Protein AF-N9PH78-F1 (afdb_monomer_lite)

pLDDT: mean 83.75, std 13.59, range [40.94, 96.69]

Radius of gyration: 22.75 Å; chains: 1; bounding box: 54×17×57 Å

Foldseek 3Di:
DDPVVVVVVVVVVVVVVPPDDDDPLNQADPCLCVDDADPPDPDPVSVRSVVNNVVVVVVVVVVVVVVVVVVVVVVCVVVVPPD

Secondary structure (DSSP, 8-state):
--HHHHHHHHHHHHHHHT-----GGGGS-TTTTTS-PPTT-SSHHHHHHHHHHHHHHHHHHHHHHHHHHHHHHHHHHHHHT--

Sequence (83 aa):
MNAISKLFILNILFISLNSYAVSPEDFLYQDALKIQCKERSPMQEDLMYCVSRSYLESDKKLNIEYRKRMKILGSVDIYCSKK

Structure (mmCIF, N/CA/C/O backbone):
data_AF-N9PH78-F1
#
_entry.id   AF-N9PH78-F1
#
loop_
_atom_site.group_PDB
_atom_site.id
_atom_site.type_symbol
_atom_site.label_atom_id
_atom_site.label_alt_id
_atom_site.label_comp_id
_atom_site.label_asym_id
_atom_site.label_entity_id
_atom_site.label_seq_id
_atom_site.pdbx_PDB_ins_code
_atom_site.Cartn_x
_atom_site.Cartn_y
_atom_site.Cartn_z
_atom_site.occupancy
_atom_site.B_iso_or_equiv
_atom_site.auth_seq_id
_ato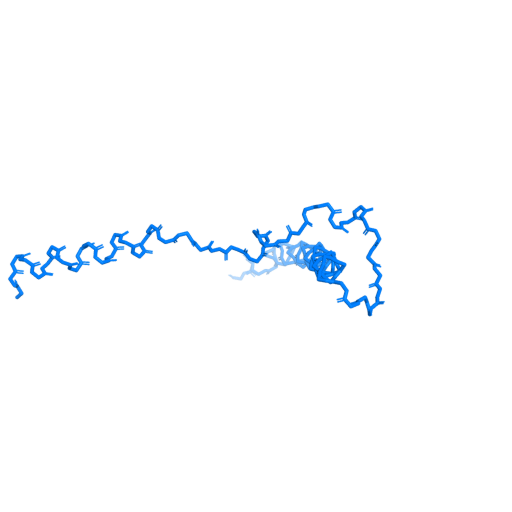m_site.auth_comp_id
_atom_site.auth_asym_id
_atom_site.auth_atom_id
_atom_site.pdbx_PDB_model_num
ATOM 1 N N . MET A 1 1 ? -35.194 6.834 -33.100 1.00 61.12 1 MET A N 1
ATOM 2 C CA . MET A 1 1 ? -33.893 6.122 -33.036 1.00 61.12 1 MET A CA 1
ATOM 3 C C . MET A 1 1 ? -33.995 4.807 -33.786 1.00 61.12 1 MET A C 1
ATOM 5 O O . MET A 1 1 ? -34.843 3.994 -33.434 1.00 61.12 1 MET A O 1
ATOM 9 N N . ASN A 1 2 ? -33.169 4.625 -34.816 1.00 83.12 2 ASN A N 1
ATOM 10 C CA . ASN A 1 2 ? -33.172 3.426 -35.657 1.00 83.12 2 ASN A CA 1
ATOM 11 C C . ASN A 1 2 ? -32.532 2.224 -34.925 1.00 83.12 2 ASN A C 1
ATOM 13 O O . 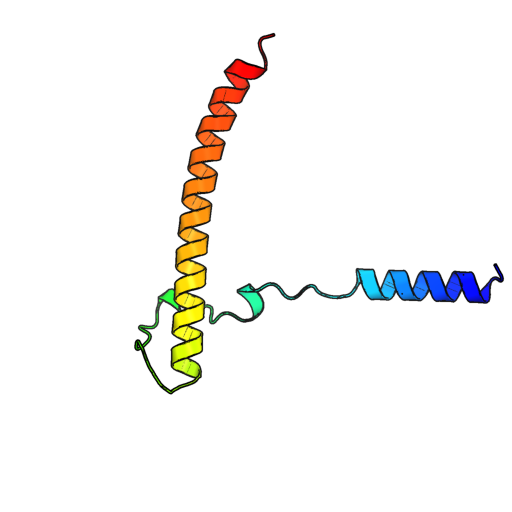ASN A 1 2 ? -31.749 2.426 -33.995 1.00 83.12 2 ASN A O 1
ATOM 17 N N . ALA A 1 3 ? -32.843 0.985 -35.321 1.00 83.12 3 ALA A N 1
ATOM 18 C CA . ALA A 1 3 ? -32.386 -0.229 -34.619 1.00 83.12 3 ALA A CA 1
ATOM 19 C C . ALA A 1 3 ? -30.851 -0.316 -34.496 1.00 83.12 3 ALA A C 1
ATOM 21 O O . ALA A 1 3 ? -30.326 -0.659 -33.440 1.00 83.12 3 ALA A O 1
ATOM 22 N N . ILE A 1 4 ? -30.138 0.112 -35.539 1.00 87.69 4 ILE A N 1
ATOM 23 C CA . ILE A 1 4 ? -28.670 0.180 -35.587 1.00 87.69 4 ILE A CA 1
ATOM 24 C C . ILE A 1 4 ? -28.119 1.138 -34.519 1.00 87.69 4 ILE A C 1
ATOM 26 O O . ILE A 1 4 ? -27.159 0.818 -33.827 1.00 87.69 4 ILE A O 1
ATOM 30 N N . SER A 1 5 ? -28.769 2.289 -34.326 1.00 86.06 5 SER A N 1
ATOM 31 C CA . SER A 1 5 ? -28.379 3.272 -33.307 1.00 86.06 5 SER A CA 1
ATOM 32 C C . SER A 1 5 ? -28.566 2.724 -31.889 1.00 86.06 5 SER A C 1
ATOM 34 O O . SER A 1 5 ? -27.715 2.957 -31.035 1.00 86.06 5 SER A O 1
ATOM 36 N N . LYS A 1 6 ? -29.633 1.955 -31.638 1.00 86.25 6 LYS A N 1
ATOM 37 C CA . LYS A 1 6 ? -29.839 1.287 -30.343 1.00 86.25 6 LYS A CA 1
ATOM 38 C C . LYS A 1 6 ? -28.758 0.240 -30.076 1.00 86.25 6 LYS A C 1
ATOM 40 O O . LYS A 1 6 ? -28.232 0.181 -28.971 1.00 86.25 6 LYS A O 1
ATOM 45 N N . LEU A 1 7 ? -28.407 -0.543 -31.094 1.00 89.38 7 LEU A N 1
ATOM 46 C CA . LEU A 1 7 ? -27.399 -1.598 -30.998 1.00 89.38 7 LEU A CA 1
ATOM 47 C C . LEU A 1 7 ? -25.993 -1.022 -30.771 1.00 89.38 7 LEU A C 1
ATOM 49 O O . LEU A 1 7 ? -25.224 -1.563 -29.981 1.00 89.38 7 LEU A O 1
ATOM 53 N N . PHE A 1 8 ? -25.687 0.117 -31.393 1.00 89.38 8 PHE A N 1
ATOM 54 C CA . PHE A 1 8 ? -24.438 0.849 -31.184 1.00 89.38 8 PHE A CA 1
ATOM 55 C C . PHE A 1 8 ? -24.307 1.389 -29.751 1.00 89.38 8 PHE A C 1
ATOM 57 O O . PHE A 1 8 ? -23.286 1.173 -29.105 1.00 89.38 8 PHE A O 1
ATOM 64 N N . ILE A 1 9 ? -25.362 2.015 -29.214 1.00 89.31 9 ILE A N 1
ATOM 65 C CA . ILE A 1 9 ? -25.379 2.512 -27.826 1.00 89.31 9 ILE A CA 1
ATOM 66 C C . ILE A 1 9 ? -25.226 1.358 -26.826 1.00 89.31 9 ILE A C 1
ATOM 68 O O . ILE A 1 9 ? -24.484 1.479 -25.854 1.00 89.31 9 ILE A O 1
ATOM 72 N N . LEU A 1 10 ? -25.885 0.224 -27.083 1.00 90.19 10 LEU A N 1
ATOM 73 C CA . LEU A 1 10 ? -25.777 -0.964 -26.239 1.00 90.19 10 LEU A CA 1
ATOM 74 C C . LEU A 1 10 ? -24.333 -1.489 -26.195 1.00 90.19 10 LEU A C 1
ATOM 76 O O . LEU A 1 10 ? -23.822 -1.782 -25.121 1.00 90.19 10 LEU A O 1
ATOM 80 N N . ASN A 1 11 ? -23.655 -1.544 -27.346 1.00 86.69 11 ASN A N 1
ATOM 81 C CA . ASN A 1 11 ? -22.253 -1.958 -27.422 1.00 86.69 11 ASN A CA 1
ATOM 82 C C . ASN A 1 11 ? -21.323 -1.011 -26.652 1.00 86.69 11 ASN A C 1
ATOM 84 O O . ASN A 1 11 ? -20.455 -1.485 -25.927 1.00 86.69 11 ASN A O 1
ATOM 88 N N . ILE A 1 12 ? -21.523 0.308 -26.746 1.00 87.00 12 ILE A N 1
ATOM 89 C CA . ILE A 1 12 ? -20.728 1.280 -25.975 1.00 87.00 12 ILE A CA 1
ATOM 90 C C . ILE A 1 12 ? -20.904 1.057 -24.468 1.00 87.00 12 ILE A C 1
ATOM 92 O O . ILE A 1 12 ? -19.917 1.023 -23.733 1.00 87.00 12 ILE A O 1
ATOM 96 N N . LEU A 1 13 ? -22.143 0.846 -24.011 1.00 84.38 13 LEU A N 1
ATOM 97 C CA . LEU A 1 13 ? -22.426 0.545 -22.605 1.00 84.38 13 LEU A CA 1
ATOM 98 C C . LEU A 1 13 ? -21.738 -0.750 -22.162 1.00 84.38 13 LEU A C 1
ATOM 100 O O . LEU A 1 13 ? -21.077 -0.762 -21.124 1.00 84.38 13 LEU A O 1
ATOM 104 N N . PHE A 1 14 ? -21.814 -1.811 -22.969 1.00 83.12 14 PHE A N 1
ATOM 105 C CA . PHE A 1 14 ? -21.130 -3.071 -22.674 1.00 83.12 14 PHE A CA 1
ATOM 106 C C . PHE A 1 14 ? -19.611 -2.914 -22.597 1.00 83.12 14 PHE A C 1
ATOM 108 O O . PHE A 1 14 ? -18.998 -3.484 -21.700 1.00 83.12 14 PHE A O 1
ATOM 115 N N . ILE A 1 15 ? -18.990 -2.120 -23.470 1.00 82.69 15 ILE A N 1
ATOM 116 C CA . ILE A 1 15 ? -17.541 -1.874 -23.412 1.00 82.69 15 ILE A CA 1
ATOM 117 C C . ILE A 1 15 ? -17.176 -1.113 -22.129 1.00 82.69 15 ILE A C 1
ATOM 119 O O . ILE A 1 15 ? -16.221 -1.487 -21.454 1.00 82.69 15 ILE A O 1
ATOM 123 N N . SER A 1 16 ? -17.964 -0.103 -21.743 1.00 77.44 16 SER A N 1
ATOM 124 C CA . SER A 1 16 ? -17.717 0.674 -20.517 1.00 77.44 16 SER A CA 1
ATOM 125 C C . SER A 1 16 ? -17.903 -0.129 -19.224 1.00 77.44 16 SER A C 1
ATOM 127 O O . SER A 1 16 ? -17.222 0.122 -18.240 1.00 77.44 16 SER A O 1
ATOM 129 N N . LEU A 1 17 ? -18.787 -1.130 -19.223 1.00 76.00 17 LEU A N 1
ATOM 130 C CA . LEU A 1 17 ? -18.989 -2.021 -18.075 1.00 76.00 17 LEU A CA 1
ATOM 131 C C . LEU A 1 17 ? -17.858 -3.047 -17.918 1.00 76.00 17 LEU A C 1
ATOM 133 O O . LEU A 1 17 ? -17.658 -3.566 -16.825 1.00 76.00 17 LEU A O 1
ATOM 137 N N . ASN A 1 18 ? -17.130 -3.337 -18.999 1.00 71.56 18 ASN A N 1
ATOM 138 C CA . ASN A 1 18 ? -16.019 -4.289 -19.008 1.00 71.56 18 ASN A CA 1
ATOM 139 C C . ASN A 1 18 ? -14.642 -3.613 -18.918 1.00 71.56 18 ASN A C 1
ATOM 141 O O . ASN A 1 18 ? -13.624 -4.303 -18.967 1.00 71.56 18 ASN A O 1
ATOM 145 N N . SER A 1 19 ? -14.571 -2.283 -18.790 1.00 74.38 19 SER A N 1
ATOM 146 C CA . SER A 1 19 ? -13.295 -1.620 -18.533 1.00 74.38 19 SER A CA 1
ATOM 147 C C . SER A 1 19 ? -12.851 -1.917 -17.103 1.00 74.38 19 SER A C 1
ATOM 149 O O . SER A 1 19 ? -13.491 -1.477 -16.147 1.00 74.38 19 SER A O 1
ATOM 151 N N . TYR A 1 20 ? -11.758 -2.666 -16.964 1.00 73.25 20 TYR A N 1
ATOM 152 C CA . TYR A 1 20 ? -11.125 -2.916 -15.675 1.00 73.25 20 TYR A CA 1
ATOM 153 C C . TYR A 1 20 ? -10.588 -1.587 -15.136 1.00 73.25 20 TYR A C 1
ATOM 155 O O . TYR A 1 20 ? -9.714 -0.968 -15.748 1.00 73.25 20 TYR A O 1
ATOM 163 N N . ALA A 1 21 ? -11.152 -1.111 -14.028 1.00 76.81 21 ALA A N 1
ATOM 164 C CA . ALA A 1 21 ? -10.607 0.043 -13.333 1.00 76.81 21 ALA A CA 1
ATOM 165 C C . ALA A 1 21 ? -9.306 -0.403 -12.670 1.00 76.81 21 ALA A C 1
ATOM 167 O O . ALA A 1 21 ? -9.327 -1.271 -11.801 1.00 76.81 21 ALA A O 1
ATOM 168 N N . VAL A 1 22 ? -8.183 0.159 -13.114 1.00 79.12 22 VAL A N 1
ATOM 169 C CA . VAL A 1 22 ? -6.899 -0.137 -12.485 1.00 79.12 22 VAL A CA 1
ATOM 170 C C . VAL A 1 22 ? -6.875 0.550 -11.127 1.00 79.12 22 VAL A C 1
ATOM 172 O O . VAL A 1 22 ? -7.059 1.768 -11.037 1.00 79.12 22 VAL A O 1
ATOM 175 N N . SER A 1 23 ? -6.692 -0.239 -10.076 1.00 82.81 23 SER A N 1
ATOM 176 C CA . SER A 1 23 ? -6.562 0.269 -8.719 1.00 82.81 23 SER A CA 1
ATOM 177 C C . SER A 1 23 ? -5.137 0.783 -8.512 1.00 82.81 23 SER A C 1
ATOM 179 O O . SER A 1 23 ? -4.201 0.214 -9.077 1.00 82.81 23 SER A O 1
ATOM 181 N N . PRO A 1 24 ? -4.909 1.832 -7.703 1.00 78.06 24 PRO A N 1
ATOM 182 C CA . PRO A 1 24 ? -3.555 2.283 -7.380 1.00 78.06 24 PRO A CA 1
ATOM 183 C C . PRO A 1 24 ? -2.641 1.147 -6.894 1.00 78.06 24 PRO A C 1
ATOM 185 O O . PRO A 1 24 ? -1.459 1.129 -7.227 1.00 78.06 24 PRO A O 1
ATOM 188 N N . GLU A 1 25 ? -3.203 0.173 -6.173 1.00 85.62 25 GLU A N 1
ATOM 189 C CA . GLU A 1 25 ? -2.532 -1.020 -5.650 1.00 85.62 25 GLU A CA 1
ATOM 190 C C . GLU A 1 25 ? -1.978 -1.942 -6.742 1.00 85.62 25 GLU A C 1
ATOM 192 O O . GLU A 1 25 ? -0.982 -2.624 -6.497 1.00 85.62 25 GLU A O 1
ATOM 197 N N . ASP A 1 26 ? -2.569 -1.933 -7.942 1.00 88.12 26 ASP A N 1
ATOM 198 C CA . ASP A 1 26 ? -2.132 -2.762 -9.074 1.00 88.12 26 ASP A CA 1
ATOM 199 C C . ASP A 1 26 ? -0.751 -2.333 -9.596 1.00 88.12 26 ASP A C 1
ATOM 201 O O . ASP A 1 26 ? -0.050 -3.114 -10.239 1.00 88.12 26 ASP A O 1
ATOM 205 N N . PHE A 1 27 ? -0.335 -1.099 -9.299 1.00 88.25 27 PHE A N 1
ATOM 206 C CA . PHE A 1 27 ? 0.971 -0.559 -9.679 1.00 88.25 27 PHE A CA 1
ATOM 207 C C . PHE A 1 27 ? 2.023 -0.673 -8.569 1.00 88.25 27 PHE A C 1
ATOM 209 O O . PHE A 1 27 ? 3.187 -0.337 -8.795 1.00 88.25 27 PHE A O 1
ATOM 216 N N . LEU A 1 28 ? 1.637 -1.107 -7.365 1.00 92.75 28 LEU A N 1
ATOM 217 C CA . LEU A 1 28 ? 2.532 -1.118 -6.211 1.00 92.75 28 LEU A CA 1
ATOM 218 C C . LEU A 1 28 ? 3.342 -2.405 -6.131 1.00 92.75 28 LEU A C 1
ATOM 220 O O . LEU A 1 28 ? 2.850 -3.513 -6.361 1.00 92.75 28 LEU A O 1
ATOM 224 N N . TYR A 1 29 ? 4.588 -2.258 -5.696 1.00 93.69 29 TYR A N 1
ATOM 225 C CA . TYR A 1 29 ? 5.441 -3.391 -5.371 1.00 93.69 29 TYR A CA 1
ATOM 226 C C . TYR A 1 29 ? 4.962 -4.027 -4.062 1.00 93.69 29 TYR A C 1
ATOM 228 O O . TYR A 1 29 ? 5.016 -3.425 -2.988 1.00 93.69 29 TYR A O 1
ATOM 236 N N . GLN A 1 30 ? 4.463 -5.259 -4.159 1.00 87.88 30 GLN A N 1
ATOM 237 C CA . GLN A 1 30 ? 3.785 -5.963 -3.061 1.00 87.88 30 GLN A CA 1
ATOM 238 C C . GLN A 1 30 ? 4.727 -6.318 -1.900 1.00 87.88 30 GLN A C 1
ATOM 240 O O . GLN A 1 30 ? 4.310 -6.474 -0.751 1.00 87.88 30 GLN A O 1
ATOM 245 N N . ASP A 1 31 ? 6.020 -6.432 -2.177 1.00 92.88 31 ASP A N 1
ATOM 246 C CA . ASP A 1 31 ? 7.080 -6.702 -1.213 1.00 92.88 31 ASP A CA 1
ATOM 247 C C . ASP A 1 31 ? 7.745 -5.430 -0.661 1.00 92.88 31 ASP A C 1
ATOM 249 O O . ASP A 1 31 ? 8.673 -5.524 0.146 1.00 92.88 31 ASP A O 1
ATOM 253 N N . A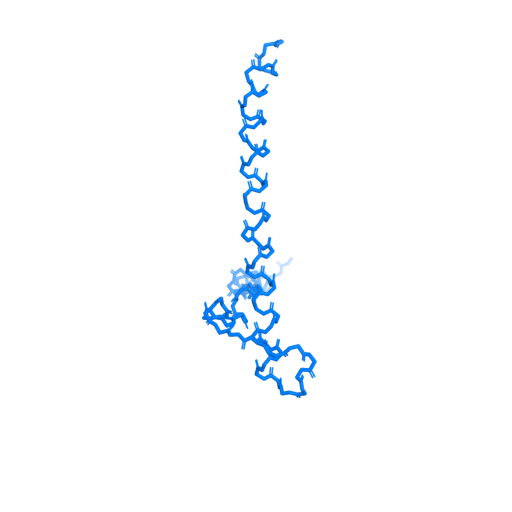LA A 1 32 ? 7.227 -4.238 -0.981 1.00 92.88 32 ALA A N 1
ATOM 254 C CA . ALA A 1 32 ? 7.803 -2.961 -0.552 1.00 92.88 32 ALA A CA 1
ATOM 255 C C . ALA A 1 32 ? 7.897 -2.769 0.972 1.00 92.88 32 ALA A C 1
ATOM 257 O O . ALA A 1 32 ? 8.736 -2.011 1.454 1.00 92.88 32 ALA A O 1
ATOM 258 N N . LEU A 1 33 ? 7.091 -3.487 1.761 1.00 91.56 33 LEU A N 1
ATOM 259 C CA . LEU A 1 33 ? 7.201 -3.475 3.226 1.00 91.56 33 LEU A CA 1
ATOM 260 C C . LEU A 1 33 ? 8.444 -4.222 3.743 1.00 91.56 33 LEU A C 1
ATOM 262 O O . LEU A 1 33 ? 8.915 -3.944 4.848 1.00 91.56 33 LEU A O 1
ATOM 266 N N . LYS A 1 34 ? 8.973 -5.171 2.964 1.00 92.94 34 LYS A N 1
ATOM 267 C CA . LYS A 1 34 ? 10.136 -5.998 3.326 1.00 92.94 34 LYS A CA 1
ATOM 268 C C . LYS A 1 34 ? 11.453 -5.365 2.892 1.00 92.94 34 LYS A C 1
ATOM 270 O O . LYS A 1 34 ? 12.483 -5.640 3.499 1.00 92.94 34 LYS A O 1
ATOM 275 N N . ILE A 1 35 ? 11.414 -4.527 1.861 1.00 90.38 35 ILE A N 1
ATOM 276 C CA . ILE A 1 35 ? 12.599 -3.915 1.267 1.00 90.38 35 ILE A CA 1
ATOM 277 C C . ILE A 1 35 ? 12.801 -2.519 1.853 1.00 90.38 35 ILE A C 1
ATOM 279 O O . ILE A 1 35 ? 11.866 -1.725 1.988 1.00 90.38 35 ILE A O 1
ATOM 283 N N . GLN A 1 36 ? 14.039 -2.226 2.245 1.00 87.12 36 GLN A N 1
ATOM 284 C CA . GLN A 1 36 ? 14.424 -0.885 2.655 1.00 87.12 36 GLN A CA 1
ATOM 285 C C . GLN A 1 36 ? 14.735 -0.071 1.402 1.00 87.12 36 GLN A C 1
ATOM 287 O O . GLN A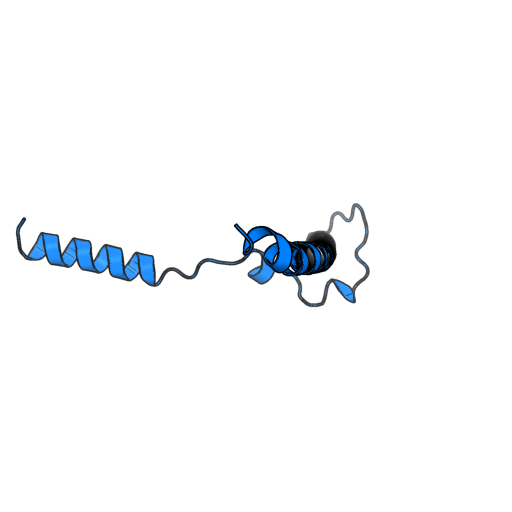 1 36 ? 15.692 -0.365 0.690 1.00 87.12 36 GLN A O 1
ATOM 292 N N . CYS A 1 37 ? 13.919 0.942 1.137 1.00 88.50 37 CYS A N 1
ATOM 293 C CA . CYS A 1 37 ? 14.162 1.854 0.032 1.00 88.50 37 CYS A CA 1
ATOM 294 C C . CYS A 1 37 ? 15.138 2.965 0.464 1.00 88.50 37 CYS A C 1
ATOM 296 O O . CYS A 1 37 ? 15.220 3.312 1.647 1.00 88.50 37 CYS A O 1
ATOM 298 N N . LYS A 1 38 ? 15.902 3.515 -0.485 1.00 88.56 38 LYS A N 1
ATOM 299 C CA . LYS A 1 38 ? 16.832 4.623 -0.231 1.00 88.56 38 LYS A CA 1
ATOM 300 C C . LYS A 1 38 ? 16.163 5.956 -0.540 1.00 88.56 38 LYS A C 1
ATOM 302 O O . LYS A 1 38 ? 15.769 6.216 -1.677 1.00 88.56 38 LYS A O 1
ATOM 307 N N . GLU A 1 39 ? 16.082 6.828 0.459 1.00 81.69 39 GLU A N 1
ATOM 308 C CA . GLU A 1 39 ? 15.597 8.191 0.250 1.00 81.69 39 GLU A CA 1
ATOM 309 C C . GLU A 1 39 ? 16.482 8.947 -0.749 1.00 81.69 39 GLU A C 1
ATOM 311 O O . GLU A 1 39 ? 17.708 8.829 -0.730 1.00 81.69 39 GLU A O 1
ATOM 316 N N . ARG A 1 40 ? 15.845 9.746 -1.617 1.00 84.69 40 ARG A N 1
ATOM 317 C CA . ARG A 1 40 ? 16.498 10.522 -2.689 1.00 84.69 40 ARG A CA 1
ATOM 318 C C . ARG A 1 40 ? 17.313 9.677 -3.679 1.00 84.69 40 ARG A C 1
ATOM 320 O O . ARG A 1 40 ? 18.232 10.200 -4.308 1.00 84.69 40 ARG A O 1
ATOM 327 N N . SER A 1 41 ? 16.987 8.394 -3.835 1.00 86.81 41 SER A N 1
ATOM 328 C CA . SER A 1 41 ? 17.608 7.578 -4.876 1.00 86.81 41 SER A CA 1
ATOM 329 C C . SER A 1 41 ? 17.265 8.128 -6.268 1.00 86.81 41 SER A C 1
ATOM 331 O O . SER A 1 41 ? 16.102 8.448 -6.525 1.00 86.81 41 SER A O 1
ATOM 333 N N . PRO A 1 42 ? 18.243 8.232 -7.186 1.00 90.44 42 PRO A N 1
ATOM 334 C CA . PRO A 1 42 ? 17.977 8.569 -8.580 1.00 90.44 42 PRO A CA 1
ATOM 335 C C . PRO A 1 42 ? 17.432 7.370 -9.372 1.00 90.44 42 PRO A C 1
ATOM 337 O O . PRO A 1 42 ? 17.079 7.523 -10.540 1.00 90.44 42 PRO A O 1
ATOM 340 N N . MET A 1 43 ? 17.400 6.170 -8.777 1.00 93.56 43 MET A N 1
ATOM 341 C CA . MET A 1 43 ? 16.973 4.951 -9.458 1.00 93.56 43 MET A CA 1
ATOM 342 C C . MET A 1 43 ? 15.454 4.795 -9.392 1.00 93.56 43 MET A C 1
ATOM 344 O O . MET A 1 43 ? 14.851 4.870 -8.323 1.00 93.56 43 MET A O 1
ATOM 348 N N . GLN A 1 44 ? 14.838 4.530 -10.545 1.00 91.12 44 GLN A N 1
ATOM 349 C CA . GLN A 1 44 ? 13.388 4.369 -10.663 1.00 91.12 44 GLN A CA 1
ATOM 350 C C . GLN A 1 44 ? 12.843 3.249 -9.765 1.00 91.12 44 GLN A C 1
ATOM 352 O O . GLN A 1 44 ? 11.790 3.415 -9.156 1.00 91.12 44 GLN A O 1
ATOM 357 N N . GLU A 1 45 ? 13.561 2.130 -9.657 1.00 90.69 45 GLU A N 1
ATOM 358 C CA . GLU A 1 45 ? 13.152 0.987 -8.834 1.00 90.69 45 GLU A CA 1
ATOM 359 C C . GLU A 1 45 ? 13.052 1.363 -7.352 1.00 90.69 45 GLU A C 1
ATOM 361 O O . GLU A 1 45 ? 12.017 1.134 -6.728 1.00 90.69 45 GLU A O 1
ATOM 366 N N . ASP A 1 46 ? 14.082 2.018 -6.808 1.00 92.69 46 ASP A N 1
ATOM 367 C CA . ASP A 1 46 ? 14.083 2.510 -5.426 1.00 92.69 46 ASP A CA 1
ATOM 368 C C . ASP A 1 46 ? 12.932 3.496 -5.176 1.00 92.69 46 ASP A C 1
ATOM 370 O O . ASP A 1 46 ? 12.278 3.437 -4.131 1.00 92.69 46 ASP A O 1
ATOM 374 N N . LEU A 1 47 ? 12.655 4.382 -6.141 1.00 91.81 47 LEU A N 1
ATOM 375 C CA . LEU A 1 47 ? 11.535 5.321 -6.062 1.00 91.81 47 LEU A CA 1
ATOM 376 C C . LEU A 1 47 ? 10.195 4.581 -5.999 1.00 91.81 47 LEU A C 1
ATOM 378 O O . LEU A 1 47 ? 9.357 4.918 -5.160 1.00 91.81 47 LEU A O 1
ATOM 382 N N . MET A 1 48 ? 9.993 3.557 -6.833 1.00 92.69 48 MET 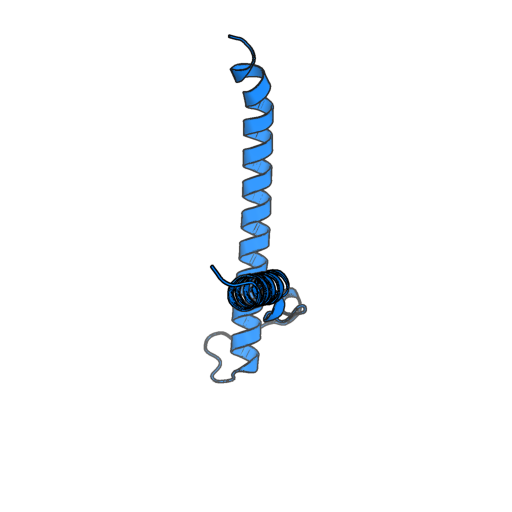A N 1
ATOM 383 C CA . MET A 1 48 ? 8.753 2.773 -6.822 1.00 92.69 48 MET A CA 1
ATOM 384 C C . MET A 1 48 ? 8.591 1.972 -5.536 1.00 92.69 48 MET A C 1
ATOM 386 O O . MET A 1 48 ? 7.488 1.940 -4.984 1.00 92.69 48 MET A O 1
ATOM 390 N N . TYR A 1 49 ? 9.675 1.422 -4.985 1.00 94.62 49 TYR A N 1
ATOM 391 C CA . TYR A 1 49 ? 9.650 0.804 -3.659 1.00 94.62 49 TYR A CA 1
ATOM 392 C C . TYR A 1 49 ? 9.273 1.804 -2.562 1.00 94.62 49 TYR A C 1
ATOM 394 O O . TYR A 1 49 ? 8.406 1.502 -1.741 1.00 94.62 49 TYR A O 1
ATOM 402 N N . CYS A 1 50 ? 9.859 3.006 -2.550 1.00 93.44 50 CYS A N 1
ATOM 403 C CA . CYS A 1 50 ? 9.530 4.025 -1.549 1.00 93.44 50 CYS A CA 1
ATOM 404 C C . CYS A 1 50 ? 8.071 4.490 -1.630 1.00 93.44 50 CYS A C 1
ATOM 406 O O . CYS A 1 50 ? 7.407 4.610 -0.596 1.00 93.44 50 CYS A O 1
ATOM 408 N N . VAL A 1 51 ? 7.562 4.735 -2.840 1.00 92.50 51 VAL A N 1
ATOM 409 C CA . VAL A 1 51 ? 6.165 5.142 -3.056 1.00 92.50 51 VAL A CA 1
ATOM 410 C C . VAL A 1 51 ? 5.216 4.034 -2.610 1.00 92.50 51 VAL A C 1
ATOM 412 O O . VAL A 1 51 ? 4.306 4.292 -1.821 1.00 92.50 51 VAL A O 1
ATOM 415 N N . SER A 1 52 ? 5.477 2.796 -3.033 1.00 94.44 52 SER A N 1
ATOM 416 C CA . SER A 1 52 ? 4.675 1.628 -2.654 1.00 94.44 52 SER A CA 1
ATOM 417 C C . SER A 1 52 ? 4.641 1.433 -1.145 1.00 94.44 52 SER A C 1
ATOM 419 O O . SER A 1 52 ? 3.574 1.257 -0.560 1.00 94.44 52 SER A O 1
ATOM 421 N N . ARG A 1 53 ? 5.795 1.544 -0.485 1.00 93.88 53 ARG A N 1
ATOM 422 C CA . ARG A 1 53 ? 5.891 1.429 0.969 1.00 93.88 53 ARG A CA 1
ATOM 423 C C . ARG A 1 53 ? 5.087 2.515 1.685 1.00 93.88 53 ARG A C 1
ATOM 425 O O . ARG A 1 53 ? 4.271 2.185 2.542 1.00 93.88 53 ARG A O 1
ATOM 432 N N . SER A 1 54 ? 5.276 3.783 1.311 1.00 92.69 54 SER A N 1
ATOM 433 C CA . SER A 1 54 ? 4.532 4.910 1.897 1.00 92.69 54 SER A CA 1
ATOM 434 C C . SER A 1 54 ? 3.023 4.754 1.733 1.00 92.69 54 SER A C 1
ATOM 436 O O . S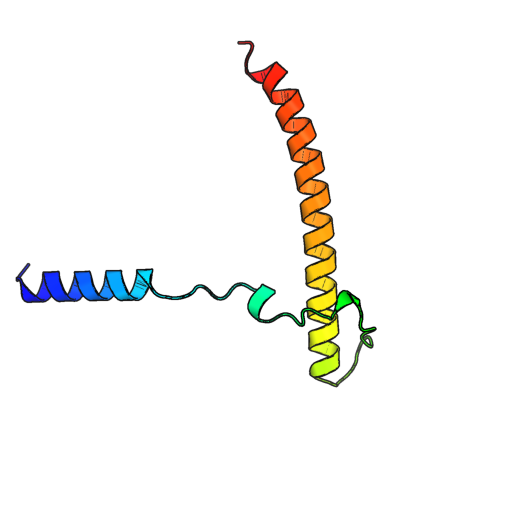ER A 1 54 ? 2.272 5.020 2.674 1.00 92.69 54 SER A O 1
ATOM 438 N N . TYR A 1 55 ? 2.574 4.308 0.558 1.00 93.56 55 TYR A N 1
ATOM 439 C CA . TYR A 1 55 ? 1.160 4.071 0.290 1.00 93.56 55 TYR A CA 1
ATOM 440 C C . TYR A 1 55 ? 0.598 2.971 1.195 1.00 93.56 55 TYR A C 1
ATOM 442 O O . TYR A 1 55 ? -0.361 3.213 1.924 1.00 93.56 55 TYR A O 1
ATOM 450 N N . LEU A 1 56 ? 1.232 1.793 1.217 1.00 92.62 56 LEU A N 1
ATOM 451 C CA . LEU A 1 56 ? 0.774 0.643 2.007 1.00 92.62 56 LEU A CA 1
ATOM 452 C C . LEU A 1 56 ? 0.758 0.941 3.514 1.00 92.62 56 LEU A C 1
ATOM 454 O O . LEU A 1 56 ? -0.165 0.541 4.227 1.00 92.62 56 LEU A O 1
ATOM 458 N N . GLU A 1 57 ? 1.762 1.658 4.023 1.00 93.44 57 GLU A N 1
ATOM 459 C CA . GLU A 1 57 ? 1.802 2.082 5.427 1.00 93.44 57 GLU A CA 1
ATOM 460 C C . GLU A 1 57 ? 0.685 3.087 5.752 1.00 93.44 57 GLU A C 1
ATOM 462 O O . GLU A 1 57 ? 0.039 2.985 6.804 1.00 93.44 57 GLU A O 1
ATOM 467 N N . SER A 1 58 ? 0.417 4.024 4.839 1.00 94.00 58 SER A N 1
ATOM 468 C CA . SER A 1 58 ? -0.648 5.020 4.987 1.00 94.00 58 SER A CA 1
ATOM 469 C C . SER A 1 58 ? -2.035 4.386 4.940 1.00 94.00 58 SER A C 1
ATOM 471 O O . SER A 1 58 ? -2.860 4.685 5.805 1.00 94.00 58 SER A O 1
ATOM 473 N N . ASP A 1 59 ? -2.278 3.469 4.004 1.00 92.31 59 ASP A N 1
ATOM 474 C CA . ASP A 1 59 ? -3.540 2.735 3.893 1.00 92.31 59 ASP A CA 1
ATOM 475 C C . ASP A 1 59 ? -3.804 1.886 5.145 1.00 92.31 59 ASP A C 1
ATOM 477 O O . ASP A 1 59 ? -4.864 1.975 5.772 1.00 92.31 59 ASP A O 1
ATOM 481 N N . LYS A 1 60 ? -2.785 1.160 5.625 1.00 92.81 60 LYS A N 1
ATOM 482 C CA . LYS A 1 60 ? -2.878 0.403 6.881 1.00 92.81 60 LYS A CA 1
ATOM 483 C C . LYS A 1 60 ? -3.262 1.302 8.057 1.00 92.81 60 LYS A C 1
ATOM 485 O O . LYS A 1 60 ? -4.121 0.931 8.862 1.00 92.81 60 LYS A O 1
ATOM 490 N N . LYS A 1 61 ? -2.637 2.478 8.176 1.00 96.69 61 LYS A N 1
ATOM 491 C CA . LYS A 1 61 ? -2.953 3.452 9.232 1.00 96.69 61 LYS A CA 1
ATOM 492 C C . LYS A 1 61 ? -4.381 3.976 9.092 1.00 96.69 61 LYS A C 1
ATOM 494 O O . LYS A 1 61 ? -5.104 4.027 10.088 1.00 96.69 61 LYS A O 1
ATOM 499 N N . LEU A 1 62 ? -4.800 4.315 7.876 1.00 95.38 62 LEU A N 1
ATOM 500 C CA . LEU A 1 62 ? -6.150 4.787 7.588 1.00 95.38 62 LEU A CA 1
ATOM 501 C C . LEU A 1 62 ? -7.202 3.738 7.963 1.00 95.38 62 LEU A C 1
ATOM 503 O O . LEU A 1 62 ? -8.158 4.066 8.661 1.00 95.38 62 LEU A O 1
ATOM 507 N N . ASN A 1 63 ? -7.002 2.473 7.592 1.00 93.75 63 ASN A N 1
ATOM 508 C CA . ASN A 1 63 ? -7.911 1.372 7.920 1.00 93.75 63 ASN A CA 1
ATOM 509 C C . ASN A 1 63 ? -8.045 1.168 9.440 1.00 93.75 63 ASN A C 1
ATOM 511 O O . ASN A 1 63 ? -9.146 0.964 9.956 1.00 93.75 63 ASN A O 1
ATOM 515 N N . ILE A 1 64 ? -6.940 1.280 10.187 1.00 96.50 64 ILE A N 1
ATOM 516 C CA . ILE A 1 64 ? -6.965 1.228 11.657 1.00 96.50 64 ILE A CA 1
ATOM 517 C C . ILE A 1 64 ? -7.828 2.361 12.224 1.00 96.50 64 ILE A C 1
ATOM 519 O O . ILE A 1 64 ? -8.700 2.107 13.059 1.00 96.50 64 ILE A O 1
ATOM 523 N N . GLU A 1 65 ? -7.616 3.597 11.774 1.00 96.00 65 GLU A N 1
ATOM 524 C CA . GLU A 1 65 ? -8.381 4.757 12.247 1.00 96.00 65 GLU A CA 1
ATOM 525 C C . GLU A 1 65 ? -9.855 4.680 11.849 1.00 96.00 65 GLU A C 1
ATOM 527 O O . GLU A 1 65 ? -10.738 4.949 12.666 1.00 96.00 65 GLU A O 1
ATOM 532 N N . TYR A 1 66 ? -10.139 4.226 10.632 1.00 93.06 66 TYR A N 1
ATOM 533 C CA . TYR A 1 66 ? -11.496 4.010 10.158 1.00 93.06 66 TYR A CA 1
ATOM 534 C C . TYR A 1 66 ? -12.228 2.975 11.019 1.00 93.06 66 TYR A C 1
ATOM 536 O O . TYR A 1 66 ? -13.316 3.250 11.519 1.00 93.06 66 TYR A O 1
ATOM 544 N N . ARG A 1 67 ? -11.609 1.820 11.305 1.00 91.25 67 ARG A N 1
ATOM 545 C CA . ARG A 1 67 ? -12.199 0.804 12.197 1.00 91.25 67 ARG A CA 1
ATOM 546 C C . ARG A 1 67 ? -12.429 1.323 13.611 1.00 91.25 67 ARG A C 1
ATOM 548 O O . ARG A 1 67 ? -13.449 0.990 14.211 1.00 91.25 67 ARG A O 1
ATOM 555 N N . LYS A 1 68 ? -11.509 2.121 14.162 1.00 94.19 68 LYS A N 1
ATOM 556 C CA . LYS A 1 68 ? -11.707 2.764 15.474 1.00 94.19 68 LYS A CA 1
ATOM 557 C C . LYS A 1 68 ? -12.932 3.677 15.451 1.00 94.19 68 LYS A C 1
ATOM 559 O O . LYS A 1 68 ? -13.782 3.562 16.329 1.00 94.19 68 LYS A O 1
ATOM 564 N N . ARG A 1 69 ? -13.058 4.528 14.427 1.00 91.12 69 ARG A N 1
ATOM 565 C CA . ARG A 1 69 ? -14.211 5.426 14.259 1.00 91.12 69 ARG A CA 1
ATOM 566 C C . ARG A 1 69 ? -15.516 4.663 14.065 1.00 91.12 69 ARG A C 1
ATOM 568 O O . ARG A 1 69 ? -16.497 5.004 14.710 1.00 91.12 69 ARG A O 1
ATOM 575 N N . MET A 1 70 ? -15.518 3.602 13.262 1.00 87.81 70 MET A N 1
ATOM 576 C CA . MET A 1 70 ? -16.697 2.756 13.059 1.00 87.81 70 MET A CA 1
ATOM 577 C C . MET A 1 70 ? -17.143 2.051 14.341 1.00 87.81 70 MET A C 1
ATOM 579 O O . MET A 1 70 ? -18.338 1.932 14.572 1.00 87.81 70 MET A O 1
ATOM 583 N N . LYS A 1 71 ? -16.217 1.627 15.212 1.00 89.00 71 LYS A N 1
ATOM 584 C CA . LYS A 1 71 ? -16.580 1.087 16.536 1.00 89.00 71 LYS A CA 1
ATOM 585 C C . LYS A 1 71 ? -17.249 2.138 17.420 1.00 89.00 71 LYS A C 1
ATOM 587 O O . LYS A 1 71 ? -18.222 1.823 18.096 1.00 89.00 71 LYS A O 1
ATOM 592 N N . ILE A 1 72 ? -16.745 3.373 17.397 1.00 87.31 72 ILE A N 1
ATOM 593 C CA . ILE A 1 72 ? -17.361 4.491 18.122 1.00 87.31 72 ILE A CA 1
ATOM 594 C C . ILE A 1 72 ? -18.755 4.766 17.549 1.00 87.31 72 ILE A C 1
ATOM 596 O O . ILE A 1 72 ? -19.717 4.798 18.304 1.00 87.31 72 ILE A O 1
ATOM 600 N N . LEU A 1 73 ? -18.896 4.882 16.228 1.00 81.50 73 LEU A N 1
ATOM 601 C CA . LEU A 1 73 ? -20.189 5.126 15.583 1.00 81.50 73 LEU A CA 1
ATOM 602 C C . LEU A 1 73 ? -21.190 3.991 15.823 1.00 81.50 73 LEU A C 1
ATOM 604 O O . LEU A 1 73 ? -22.304 4.269 16.235 1.00 81.50 73 LEU A O 1
ATOM 608 N N . GLY A 1 74 ? -20.783 2.725 15.711 1.00 72.94 74 GLY A N 1
ATOM 609 C CA . GLY A 1 74 ? -21.647 1.585 16.039 1.00 72.94 74 GLY A CA 1
ATOM 610 C C . GLY A 1 74 ? -22.052 1.529 17.519 1.00 72.94 74 GLY A C 1
ATOM 611 O O . GLY A 1 74 ? -23.120 1.023 17.852 1.00 72.94 74 GLY A O 1
ATOM 612 N N . SER A 1 75 ? -21.243 2.093 18.425 1.00 59.88 75 SER A N 1
ATOM 613 C CA . SER A 1 75 ? -21.649 2.312 19.823 1.00 59.88 75 SER A CA 1
ATOM 614 C C . SER A 1 75 ? -22.592 3.515 20.001 1.00 59.88 75 SER A C 1
ATOM 616 O O . SER A 1 75 ? -23.372 3.549 20.950 1.00 59.88 75 SER A O 1
ATOM 618 N N . VAL A 1 76 ? -22.563 4.474 19.069 1.00 55.09 76 VAL A N 1
ATOM 619 C CA . VAL A 1 76 ? -23.459 5.642 18.996 1.00 55.09 76 VAL A CA 1
ATOM 620 C C . VAL A 1 76 ? -24.774 5.310 18.275 1.00 55.09 76 VAL A C 1
ATOM 622 O O . VAL A 1 76 ? -25.789 5.925 18.588 1.00 55.09 76 VAL A O 1
ATOM 625 N N . ASP A 1 77 ? -24.832 4.291 17.413 1.00 49.09 77 ASP A N 1
ATOM 626 C CA . ASP A 1 77 ? -26.086 3.805 16.807 1.00 49.09 77 ASP A CA 1
ATOM 627 C C . ASP A 1 77 ? -27.070 3.265 17.867 1.00 49.09 77 ASP A C 1
ATOM 629 O O . ASP A 1 77 ? -28.286 3.339 17.686 1.00 49.09 77 ASP A O 1
ATOM 633 N N . ILE A 1 78 ? -26.577 2.837 19.040 1.00 50.16 78 ILE A N 1
ATOM 634 C CA . ILE A 1 78 ? -27.422 2.549 20.218 1.00 50.16 78 ILE A CA 1
ATOM 635 C C . ILE A 1 78 ? -28.073 3.834 20.775 1.00 50.16 78 ILE A C 1
ATOM 637 O O . ILE A 1 78 ? -29.166 3.783 21.340 1.00 50.16 78 ILE A O 1
ATOM 641 N N . TYR A 1 79 ? -27.435 4.992 20.600 1.00 47.44 79 TYR A N 1
ATOM 642 C CA . TYR A 1 79 ? -27.935 6.296 21.044 1.00 47.44 79 TYR A CA 1
ATOM 643 C C . TYR A 1 79 ? -28.819 7.003 20.005 1.00 47.44 79 TYR A C 1
ATOM 645 O O . TYR A 1 79 ? -29.768 7.677 20.399 1.00 47.44 79 TYR A O 1
ATOM 653 N N . CYS A 1 80 ? -28.572 6.839 18.701 1.00 52.16 80 CYS A N 1
ATOM 654 C CA . CYS A 1 80 ? -29.379 7.480 17.651 1.00 52.16 80 CYS A CA 1
ATOM 655 C C . CYS A 1 80 ? -30.650 6.710 17.252 1.00 52.16 80 CYS A C 1
ATOM 657 O O . CYS A 1 80 ? -31.510 7.294 16.601 1.00 52.16 80 CYS A O 1
ATOM 659 N N . SER A 1 81 ? -30.815 5.450 17.675 1.00 46.03 81 SER A N 1
ATOM 660 C CA . SER A 1 81 ? -32.031 4.653 17.416 1.00 46.03 81 SER A CA 1
ATOM 661 C C . SER A 1 81 ? -33.089 4.737 18.536 1.00 46.03 81 SER A C 1
ATOM 663 O O . SER A 1 81 ? -34.106 4.048 18.504 1.00 46.03 81 SER A O 1
ATOM 665 N N . LYS A 1 82 ? -32.871 5.589 19.550 1.00 47.06 82 LYS A N 1
ATOM 666 C CA . LYS A 1 82 ? -33.874 5.937 20.571 1.00 47.06 82 LYS A CA 1
ATOM 667 C C . LYS A 1 82 ? -34.371 7.368 20.371 1.00 47.06 82 LYS A C 1
ATOM 669 O O . LYS A 1 82 ? -34.046 8.254 21.163 1.00 47.06 82 LYS A O 1
ATOM 674 N N . LYS A 1 83 ? -35.167 7.601 19.331 1.00 40.94 83 LYS A N 1
ATOM 675 C CA . LYS A 1 83 ? -36.092 8.735 19.314 1.00 40.94 83 LYS A CA 1
ATOM 676 C C . LYS A 1 83 ? -37.323 8.435 18.481 1.00 40.94 83 LYS A C 1
ATOM 678 O O . LYS A 1 83 ? -37.148 7.847 17.396 1.00 40.94 83 LYS A O 1
#